Protein AF-A0A6I5RX22-F1 (afdb_monomer_lite)

Sequence (122 aa):
MKVLEGSSGVKSLLNHLATPRKLPPQLAWKYASEPELLGWRIKARNYNTTIANALLV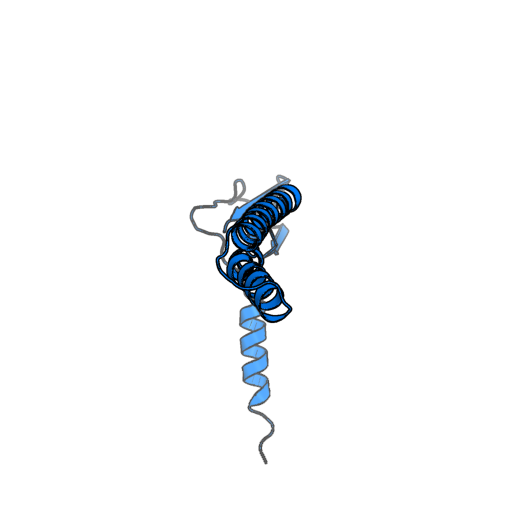LMLAIVLGLALYQYHTSVFEPGFSKVLIYVLFFFFISTPAVCMTHQRMNFAYRFTASGAEFCEWK

Radius of gyrati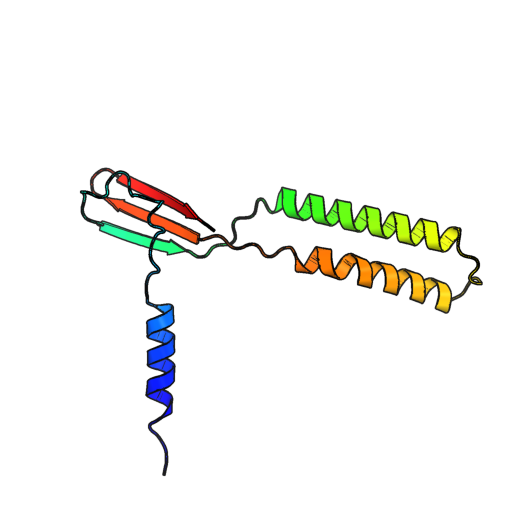on: 25.36 Å; chains: 1; bounding box: 56×21×67 Å

Secondary structure (DSSP, 8-state):
---STHHHHHHHHHHHHHS-----TT---TTTTS--SEEEEE------HHHHHHHHHHHHHHHHHHHHHHHHH--SPSSHHHHHHHHHHHHHHHHHHHHT-----EEEEEEETTEEEEEEE-

pLDDT: mean 80.44, std 14.38, range [36.16, 96.94]

Structure (mmCIF, N/CA/C/O backbone):
data_AF-A0A6I5RX22-F1
#
_entry.id   AF-A0A6I5RX22-F1
#
loop_
_atom_site.group_PDB
_atom_site.id
_atom_site.type_symbol
_atom_site.label_atom_id
_atom_site.label_alt_id
_atom_site.label_comp_id
_atom_site.label_asym_id
_atom_site.label_entity_id
_atom_site.label_seq_id
_atom_site.pdbx_PDB_ins_code
_atom_site.Cartn_x
_atom_site.Cartn_y
_atom_site.Cartn_z
_atom_site.occupancy
_atom_site.B_iso_or_equiv
_atom_site.auth_seq_id
_atom_site.auth_comp_id
_atom_site.auth_asym_id
_atom_site.auth_atom_id
_atom_site.pdbx_PDB_model_num
ATOM 1 N N . MET A 1 1 ? 26.654 -10.179 41.682 1.00 36.16 1 MET A N 1
ATOM 2 C CA . MET A 1 1 ? 26.645 -10.087 40.199 1.00 36.16 1 MET A CA 1
ATOM 3 C C . MET A 1 1 ? 25.211 -9.797 39.743 1.00 36.16 1 MET A C 1
ATOM 5 O O . MET A 1 1 ? 24.300 -10.159 40.478 1.00 36.16 1 MET A O 1
ATOM 9 N N . LYS A 1 2 ? 24.981 -9.079 38.634 1.00 44.91 2 LYS A N 1
ATOM 10 C CA . LYS A 1 2 ? 23.653 -8.511 38.296 1.00 44.91 2 LYS A CA 1
ATOM 11 C C . LYS A 1 2 ? 22.689 -9.535 37.666 1.00 44.91 2 LYS A C 1
ATOM 13 O O . LYS A 1 2 ? 22.929 -9.937 36.535 1.00 44.91 2 LYS A O 1
ATOM 18 N N . VAL A 1 3 ? 21.581 -9.888 38.337 1.00 48.91 3 VAL A N 1
ATOM 19 C CA . VAL A 1 3 ? 20.507 -10.746 37.767 1.00 48.91 3 VAL A CA 1
ATOM 20 C C . VAL A 1 3 ? 19.097 -10.378 38.296 1.00 48.91 3 VAL A C 1
ATOM 22 O O . VAL A 1 3 ? 18.393 -11.227 38.827 1.00 48.91 3 VAL A O 1
ATOM 25 N N . LEU A 1 4 ? 18.655 -9.113 38.186 1.00 48.22 4 LEU A N 1
ATOM 26 C CA . LEU A 1 4 ? 17.257 -8.731 38.520 1.00 48.22 4 LEU A CA 1
ATOM 27 C C . LEU A 1 4 ? 16.604 -7.669 37.609 1.00 48.22 4 LEU A C 1
ATOM 29 O O . LEU A 1 4 ? 15.382 -7.669 37.465 1.00 48.22 4 LEU A O 1
ATOM 33 N N . GLU A 1 5 ? 17.376 -6.794 36.957 1.00 50.56 5 GLU A N 1
ATOM 34 C CA . GLU A 1 5 ? 16.843 -5.618 36.236 1.00 50.56 5 GLU A CA 1
ATOM 35 C C . GLU A 1 5 ? 15.900 -5.987 35.061 1.00 50.56 5 GLU A C 1
ATOM 37 O O . GLU A 1 5 ? 14.918 -5.290 34.801 1.00 50.56 5 GLU A O 1
ATOM 42 N N . GLY A 1 6 ? 16.119 -7.134 34.402 1.00 51.06 6 GLY A N 1
ATOM 43 C CA . GLY A 1 6 ? 15.344 -7.563 33.227 1.00 51.06 6 GLY A CA 1
ATOM 44 C C . GLY A 1 6 ? 13.861 -7.888 33.478 1.00 51.06 6 GLY A C 1
ATOM 45 O O . GLY A 1 6 ? 13.047 -7.752 32.565 1.00 51.06 6 GLY A O 1
ATOM 46 N N . SER A 1 7 ? 13.468 -8.269 34.703 1.00 55.03 7 SER A N 1
ATOM 47 C CA . SER A 1 7 ? 12.068 -8.646 34.990 1.00 55.03 7 SER A CA 1
ATOM 48 C C . SER A 1 7 ? 11.110 -7.448 34.933 1.00 55.03 7 SER A C 1
ATOM 50 O O . SER A 1 7 ? 9.953 -7.595 34.536 1.00 55.03 7 SER A O 1
ATOM 52 N N . SER A 1 8 ? 11.594 -6.253 35.294 1.00 58.97 8 SER A N 1
ATOM 53 C CA . SER A 1 8 ? 10.784 -5.028 35.328 1.00 58.97 8 SER A CA 1
ATOM 54 C C . SER A 1 8 ? 10.370 -4.577 33.922 1.00 58.97 8 SER A C 1
ATOM 56 O O . SER A 1 8 ? 9.188 -4.353 33.659 1.00 58.97 8 SER A O 1
ATOM 58 N N . GLY A 1 9 ? 11.323 -4.544 32.981 1.00 60.19 9 GLY A N 1
ATOM 59 C CA . GLY A 1 9 ? 11.070 -4.140 31.594 1.00 60.19 9 GLY A CA 1
ATOM 60 C C . GLY A 1 9 ? 10.057 -5.040 30.883 1.00 60.19 9 GLY A C 1
ATOM 61 O O . GLY A 1 9 ? 9.114 -4.540 30.271 1.00 60.19 9 GLY A O 1
ATOM 62 N N . VAL A 1 10 ? 10.184 -6.365 31.029 1.00 60.41 10 VAL A N 1
ATOM 63 C CA . VAL A 1 10 ? 9.243 -7.324 30.420 1.00 60.41 10 VAL A CA 1
ATOM 64 C C . VAL A 1 10 ? 7.833 -7.169 31.000 1.00 60.41 10 VAL A C 1
ATOM 66 O O . VAL A 1 10 ? 6.868 -7.138 30.241 1.00 60.41 10 VAL A O 1
ATOM 69 N N . LYS A 1 11 ? 7.693 -6.989 32.322 1.00 58.78 11 LYS A N 1
ATOM 70 C CA . LYS 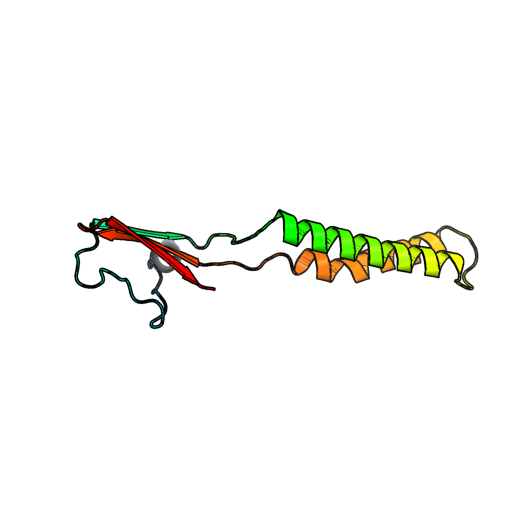A 1 11 ? 6.388 -6.728 32.960 1.00 58.78 11 LYS A CA 1
ATOM 71 C C . LYS A 1 11 ? 5.768 -5.405 32.497 1.00 58.78 11 LYS A C 1
ATOM 73 O O . LYS A 1 11 ? 4.571 -5.363 32.233 1.00 58.78 11 LYS A O 1
ATOM 78 N N . SER A 1 12 ? 6.570 -4.352 32.332 1.00 63.69 12 SER A N 1
ATOM 79 C CA . SER A 1 12 ? 6.109 -3.061 31.800 1.00 63.69 12 SER A CA 1
ATOM 80 C C . SER A 1 12 ? 5.571 -3.185 30.365 1.00 63.69 12 SER A C 1
ATOM 82 O O . SER A 1 12 ? 4.460 -2.738 30.070 1.00 63.69 12 SER A O 1
ATOM 84 N N . LEU A 1 13 ? 6.304 -3.881 29.486 1.00 56.91 13 LEU A N 1
ATOM 85 C CA . LEU A 1 13 ? 5.874 -4.145 28.108 1.00 56.91 13 LEU A CA 1
ATOM 86 C C . LEU A 1 13 ? 4.608 -5.014 28.049 1.00 56.91 13 LEU A C 1
ATOM 88 O O . LEU A 1 13 ? 3.699 -4.711 27.276 1.00 56.91 13 LEU A O 1
ATOM 92 N N . LEU A 1 14 ? 4.508 -6.050 28.890 1.00 59.19 14 LEU A N 1
ATOM 93 C CA . LEU A 1 14 ? 3.307 -6.886 28.996 1.00 59.19 14 LEU A CA 1
ATOM 94 C C . LEU A 1 14 ? 2.091 -6.091 29.489 1.00 59.19 14 LEU A C 1
ATOM 96 O O . LEU A 1 14 ? 1.015 -6.233 28.915 1.00 59.19 14 LEU A O 1
ATOM 100 N N . ASN A 1 15 ? 2.251 -5.197 30.468 1.00 59.56 15 ASN A N 1
ATOM 101 C CA . ASN A 1 15 ? 1.168 -4.320 30.924 1.00 59.56 15 ASN A CA 1
ATOM 102 C C . ASN A 1 15 ? 0.701 -3.363 29.809 1.00 59.56 15 ASN A C 1
ATOM 104 O O . ASN A 1 15 ? -0.503 -3.173 29.614 1.00 59.56 15 ASN A O 1
ATOM 108 N N . HIS A 1 16 ? 1.629 -2.810 29.019 1.00 59.41 16 HIS A N 1
ATOM 109 C CA . HIS A 1 16 ? 1.293 -1.997 27.843 1.00 59.41 16 HIS A CA 1
ATOM 110 C C . HIS A 1 16 ? 0.587 -2.790 26.729 1.00 59.41 16 HIS A C 1
ATOM 112 O O . HIS A 1 16 ? -0.280 -2.235 26.053 1.00 59.41 16 HIS A O 1
ATOM 118 N N . LEU A 1 17 ? 0.919 -4.072 26.549 1.00 55.97 17 LEU A N 1
ATOM 119 C CA . LEU A 1 17 ? 0.247 -4.977 25.607 1.00 55.97 17 LEU A CA 1
ATOM 120 C C . LEU A 1 17 ? -1.146 -5.411 26.096 1.00 55.97 17 LEU A C 1
ATOM 122 O O . LEU A 1 17 ? -2.066 -5.514 25.287 1.00 55.97 17 LEU A O 1
ATOM 126 N N . ALA A 1 18 ? -1.304 -5.643 27.402 1.00 56.22 18 ALA A N 1
ATOM 127 C CA . ALA A 1 18 ? -2.541 -6.121 28.022 1.00 56.22 18 ALA A CA 1
ATOM 128 C C . ALA A 1 18 ? -3.570 -5.011 28.307 1.00 56.22 18 ALA A C 1
ATOM 130 O O . ALA A 1 18 ? -4.746 -5.307 28.513 1.00 56.22 18 ALA A O 1
ATOM 131 N N . THR A 1 19 ? -3.167 -3.735 28.307 1.00 59.62 19 THR A N 1
ATOM 132 C CA . THR A 1 19 ? -4.097 -2.609 28.494 1.00 59.62 19 THR A CA 1
ATOM 133 C C . THR A 1 19 ? -5.113 -2.582 27.335 1.00 59.62 19 THR A C 1
ATOM 135 O O . THR A 1 19 ? -4.714 -2.333 26.194 1.00 59.62 19 THR A O 1
ATOM 138 N N . PRO A 1 20 ? -6.428 -2.790 27.569 1.00 61.91 20 PRO A N 1
ATOM 139 C CA . PRO A 1 20 ? -7.385 -3.244 26.544 1.00 61.91 20 PRO A CA 1
ATOM 140 C C . PRO A 1 20 ? -7.884 -2.149 25.577 1.00 61.91 20 PRO A C 1
ATOM 142 O O . PRO A 1 20 ? -9.014 -2.204 25.087 1.00 61.91 20 PRO A O 1
ATOM 145 N N . ARG A 1 21 ? -7.049 -1.136 25.304 1.00 64.62 21 ARG A N 1
ATOM 146 C CA . ARG A 1 21 ? -7.383 0.141 24.643 1.00 64.62 21 ARG A CA 1
ATOM 147 C C . ARG A 1 21 ? -8.524 0.889 25.356 1.00 64.62 21 ARG A C 1
ATOM 149 O O . ARG A 1 21 ? -9.189 0.381 26.261 1.00 64.62 21 ARG A O 1
ATOM 156 N N . LYS A 1 22 ? -8.756 2.130 24.934 1.00 66.81 22 LYS A N 1
ATOM 157 C CA . LYS A 1 22 ? -9.994 2.861 25.224 1.00 66.81 22 LYS A CA 1
ATOM 158 C C . LYS A 1 22 ? -10.734 3.069 23.908 1.00 66.81 22 LYS A C 1
ATOM 160 O O . LYS A 1 22 ? -10.097 3.302 22.881 1.00 66.81 22 LYS A O 1
ATOM 165 N N . LEU A 1 23 ? -12.053 2.916 23.947 1.00 71.94 23 LEU A N 1
ATOM 166 C CA . LEU A 1 23 ? -12.921 3.257 22.826 1.00 71.94 23 LEU A CA 1
ATOM 167 C C . LEU A 1 23 ? -12.929 4.795 22.691 1.00 71.94 23 LEU A C 1
ATOM 169 O O . LEU A 1 23 ? -12.882 5.471 23.726 1.00 71.94 23 LEU A O 1
ATOM 173 N N . PRO A 1 24 ? -12.922 5.376 21.478 1.00 75.44 24 PRO A N 1
ATOM 174 C CA . PRO A 1 24 ? -13.029 6.825 21.319 1.00 75.44 24 PRO A CA 1
ATOM 175 C C . PRO A 1 24 ? -14.328 7.351 21.949 1.00 75.44 24 PRO A C 1
ATOM 177 O O . PRO A 1 24 ? -15.352 6.688 21.811 1.00 75.44 24 PRO A O 1
ATOM 180 N N . PRO A 1 25 ? -14.349 8.547 22.567 1.00 73.75 25 PRO A N 1
ATOM 181 C CA . PRO A 1 25 ? -15.558 9.081 23.209 1.00 73.75 25 PRO A CA 1
ATOM 182 C C . PRO A 1 25 ? -16.714 9.339 22.224 1.00 73.75 25 PRO A C 1
ATOM 184 O O . PRO A 1 25 ? -17.863 9.428 22.637 1.00 73.75 25 PRO A O 1
ATOM 187 N N . GLN A 1 26 ? -16.414 9.427 20.924 1.00 72.81 26 GLN A N 1
ATOM 188 C CA . GLN A 1 26 ? -17.391 9.538 19.835 1.00 72.81 26 GLN A CA 1
ATOM 189 C C . GLN A 1 26 ? -18.020 8.189 19.413 1.00 72.81 26 GLN A C 1
ATOM 191 O O . GLN A 1 26 ? -18.935 8.182 18.596 1.00 72.81 26 GLN A O 1
ATOM 196 N N . LEU A 1 27 ? -17.536 7.053 19.936 1.00 72.88 27 LEU A N 1
ATOM 197 C CA . LEU A 1 27 ? -18.182 5.745 19.807 1.00 72.88 27 LEU A CA 1
ATOM 198 C C . LEU A 1 27 ? -18.785 5.363 21.163 1.00 72.88 27 LEU A C 1
ATOM 200 O O . LEU A 1 27 ? -18.094 4.857 22.046 1.00 72.88 27 LEU A O 1
ATOM 204 N N . ALA A 1 28 ? -20.086 5.600 21.313 1.00 75.50 28 ALA A N 1
ATOM 205 C CA . ALA A 1 28 ? -20.868 5.093 22.433 1.00 75.50 28 ALA A CA 1
ATOM 206 C C . ALA A 1 28 ? -21.471 3.724 22.079 1.00 75.50 28 ALA A C 1
ATOM 208 O O . ALA A 1 28 ? -21.991 3.537 20.979 1.00 75.50 28 ALA A O 1
ATOM 209 N N . TRP A 1 29 ? -21.436 2.783 23.024 1.00 82.25 29 TRP A N 1
ATOM 210 C CA . TRP A 1 29 ? -22.206 1.543 22.924 1.00 82.25 29 TRP A CA 1
ATOM 211 C C . TRP A 1 29 ? -23.707 1.852 22.966 1.00 82.25 29 TRP A C 1
ATOM 213 O O . TRP A 1 29 ? -24.147 2.695 23.752 1.00 82.25 29 TRP A O 1
ATOM 223 N N . LYS A 1 30 ? -24.503 1.146 22.160 1.00 81.12 30 LYS A N 1
ATOM 224 C CA . LYS A 1 30 ? -25.968 1.265 22.163 1.00 81.12 30 LYS A CA 1
ATOM 225 C C . LYS A 1 30 ? -26.544 0.718 23.471 1.00 81.12 30 LYS A C 1
ATOM 227 O O . LYS A 1 30 ? -27.495 1.282 24.004 1.00 81.12 30 LYS A O 1
ATOM 232 N N . TYR A 1 31 ? -25.924 -0.332 24.006 1.00 82.19 31 TYR A N 1
ATOM 233 C CA . TYR A 1 31 ? -26.271 -0.967 25.278 1.00 82.19 31 TYR A CA 1
ATOM 234 C C . TYR A 1 31 ? -25.238 -0.630 26.368 1.00 82.19 31 TYR A C 1
ATOM 236 O O . TYR A 1 31 ? -24.815 -1.483 27.149 1.00 82.19 31 TYR A O 1
ATOM 244 N N . ALA A 1 32 ? -24.802 0.637 26.430 1.00 81.94 32 ALA A N 1
ATOM 245 C CA . ALA A 1 32 ? -23.846 1.130 27.432 1.00 81.94 32 ALA A CA 1
ATOM 246 C C . ALA A 1 32 ? -24.334 0.988 28.890 1.00 81.94 32 ALA A C 1
ATOM 248 O O . ALA A 1 32 ? -23.515 0.961 29.805 1.00 81.94 32 ALA A O 1
ATOM 249 N N . SER A 1 33 ? -25.650 0.900 29.103 1.00 84.69 33 SER A N 1
ATOM 250 C CA . SER A 1 33 ? -26.289 0.662 30.404 1.00 84.69 33 SER A CA 1
ATOM 251 C C . SER A 1 33 ? -26.288 -0.807 30.845 1.00 84.69 33 SER A C 1
ATOM 253 O O . SER A 1 33 ? -26.550 -1.083 32.013 1.00 84.69 33 SER A O 1
ATOM 255 N N . GLU A 1 34 ? -26.012 -1.750 29.941 1.00 88.25 34 GLU A N 1
ATOM 256 C CA . GLU A 1 34 ? -25.956 -3.179 30.256 1.00 88.25 34 GLU A CA 1
ATOM 257 C C . GLU A 1 34 ? -24.539 -3.622 30.646 1.00 88.25 34 GLU A C 1
ATOM 259 O O . GLU A 1 34 ? -23.557 -3.077 30.124 1.00 88.25 34 GLU A O 1
ATOM 264 N N . PRO A 1 35 ? -24.397 -4.636 31.521 1.00 85.44 35 PRO A N 1
ATOM 265 C CA . PRO A 1 35 ? -23.099 -5.221 31.835 1.00 85.44 35 PRO A CA 1
ATOM 266 C C . PRO A 1 35 ? -22.466 -5.881 30.600 1.00 85.44 35 PRO A C 1
ATOM 268 O O . PRO A 1 35 ? -23.139 -6.487 29.767 1.00 85.44 35 PRO A O 1
ATOM 271 N N . GLU A 1 36 ? -21.140 -5.785 30.503 1.00 86.25 36 GLU A N 1
ATOM 272 C CA . GLU A 1 36 ? -20.352 -6.480 29.483 1.00 86.25 36 GLU A CA 1
ATOM 273 C C . GLU A 1 36 ? -20.141 -7.938 29.908 1.00 86.25 36 GLU A C 1
ATOM 275 O O . GLU A 1 36 ? -19.463 -8.201 30.900 1.00 86.25 36 GLU A O 1
ATOM 280 N N . LEU A 1 37 ? -20.730 -8.879 29.167 1.00 88.00 37 LEU A N 1
ATOM 281 C CA . LEU A 1 37 ? -20.577 -10.320 29.401 1.00 88.00 37 LEU A CA 1
ATOM 282 C C . LEU A 1 37 ? -19.255 -10.842 28.823 1.00 88.00 37 LEU A C 1
ATOM 284 O O . LEU A 1 37 ? -18.600 -11.699 29.410 1.00 88.00 37 LEU A O 1
ATOM 288 N N . LEU A 1 38 ? -18.871 -10.317 27.657 1.00 86.62 38 LEU A N 1
ATOM 289 C CA . LEU A 1 38 ? -17.621 -10.615 26.964 1.00 86.62 38 LEU A CA 1
ATOM 290 C C . LEU A 1 38 ? -17.301 -9.470 25.997 1.00 86.62 38 LEU A C 1
ATOM 292 O O . LEU A 1 38 ? -18.198 -8.962 25.327 1.00 86.62 38 LEU A O 1
ATOM 296 N N . GLY A 1 39 ? -16.032 -9.090 25.868 1.00 84.75 39 GLY A N 1
ATOM 297 C CA . GLY A 1 39 ? -15.616 -8.072 24.905 1.00 84.75 39 GLY A CA 1
ATOM 298 C C . GLY A 1 39 ? -14.137 -8.157 24.548 1.00 84.75 39 GLY A C 1
ATOM 299 O O . GLY A 1 39 ? -13.309 -8.610 25.340 1.00 84.75 39 GLY A O 1
ATOM 300 N N . TRP A 1 40 ? -13.792 -7.748 23.327 1.00 84.94 40 TRP A N 1
ATOM 301 C CA . TRP A 1 40 ? -12.418 -7.778 22.816 1.00 84.94 40 TRP A CA 1
ATOM 302 C C . TRP A 1 40 ? -12.187 -6.702 21.749 1.00 84.94 40 TRP A C 1
ATOM 304 O O . TRP A 1 40 ? -13.118 -6.275 21.064 1.00 84.94 40 TRP A O 1
ATOM 314 N N . ARG A 1 41 ? -10.940 -6.220 21.611 1.00 84.44 41 ARG A N 1
ATOM 315 C CA . ARG A 1 41 ? -10.624 -5.044 20.774 1.00 84.44 41 ARG A CA 1
ATOM 316 C C . ARG A 1 41 ? -9.440 -5.279 19.825 1.00 84.44 41 ARG A C 1
ATOM 318 O O . ARG A 1 41 ? -8.284 -5.039 20.172 1.00 84.44 41 ARG A O 1
ATOM 325 N N . ILE A 1 42 ? -9.733 -5.777 18.622 1.00 82.44 42 ILE A N 1
ATOM 326 C CA . ILE A 1 42 ? -8.747 -6.210 17.618 1.00 82.44 42 ILE A CA 1
ATOM 327 C C . ILE A 1 42 ? -8.196 -5.008 16.839 1.00 82.44 42 ILE A C 1
ATOM 329 O O . ILE A 1 42 ? -8.950 -4.317 16.157 1.00 82.44 42 ILE A O 1
ATOM 333 N N . LYS A 1 43 ? -6.871 -4.796 16.821 1.00 78.69 43 LYS A N 1
ATOM 334 C CA . LYS A 1 43 ? -6.241 -3.895 15.832 1.00 78.69 43 LYS A CA 1
ATOM 335 C C . LYS A 1 43 ? -6.016 -4.624 14.503 1.00 78.69 43 LYS A C 1
ATOM 337 O O . LYS A 1 43 ? -4.880 -4.957 14.160 1.00 78.69 43 LYS A O 1
ATOM 342 N N . ALA A 1 44 ? -7.100 -4.926 13.794 1.00 76.31 44 ALA A N 1
ATOM 343 C CA . ALA A 1 44 ? -7.029 -5.662 12.537 1.00 76.31 44 ALA A CA 1
ATOM 344 C C . ALA A 1 44 ? -6.735 -4.759 11.325 1.00 76.31 44 ALA A C 1
ATOM 346 O O . ALA A 1 44 ? -6.695 -3.525 11.370 1.00 76.31 44 ALA A O 1
ATOM 347 N N . ARG A 1 45 ? -6.481 -5.420 10.202 1.00 68.81 45 ARG A N 1
ATOM 348 C CA . ARG A 1 45 ? -6.260 -4.802 8.902 1.00 68.81 45 ARG A CA 1
ATOM 349 C C . ARG A 1 45 ? -7.626 -4.633 8.211 1.00 68.81 45 ARG A C 1
ATOM 351 O O . ARG A 1 45 ? -8.093 -5.588 7.606 1.00 68.81 45 ARG A O 1
ATOM 358 N N . ASN A 1 46 ? -8.259 -3.453 8.292 1.00 64.38 46 ASN A N 1
ATOM 359 C CA . ASN A 1 46 ? -9.432 -3.148 7.451 1.00 64.38 46 ASN A CA 1
ATOM 360 C C . ASN A 1 46 ? -8.955 -2.869 6.019 1.00 64.38 46 ASN A C 1
ATOM 362 O O . ASN A 1 46 ? -8.390 -1.810 5.746 1.00 64.38 46 ASN A O 1
ATOM 366 N N . TYR A 1 47 ? -9.148 -3.850 5.139 1.00 62.78 47 TYR A N 1
ATOM 367 C CA . TYR A 1 47 ? -8.882 -3.740 3.712 1.00 62.78 47 TYR A CA 1
ATOM 368 C C . TYR A 1 47 ? -10.023 -4.394 2.960 1.00 62.78 47 TYR A C 1
ATOM 370 O O . TYR A 1 47 ? -10.210 -5.608 3.038 1.00 62.78 47 TYR A O 1
ATOM 378 N N . ASN A 1 48 ? -10.653 -3.621 2.084 1.00 73.94 48 ASN A N 1
ATOM 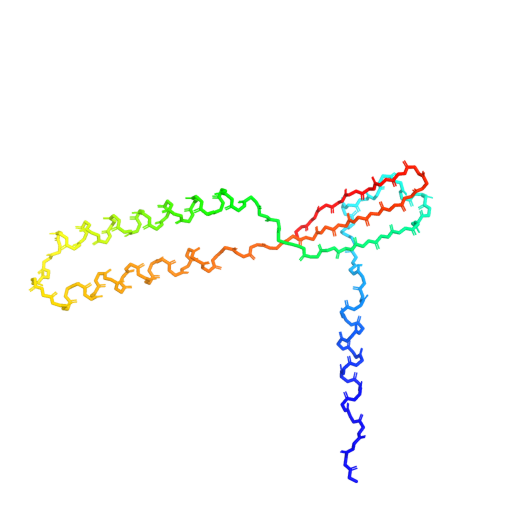379 C CA . ASN A 1 48 ? -11.023 -4.180 0.798 1.00 73.94 48 ASN A CA 1
ATOM 380 C C . ASN A 1 48 ? -9.713 -4.418 0.019 1.00 73.94 48 ASN A C 1
ATOM 382 O O . ASN A 1 48 ? -9.221 -3.534 -0.687 1.00 73.94 48 ASN A O 1
ATOM 386 N N . THR A 1 49 ? -9.094 -5.585 0.234 1.00 76.12 49 THR A N 1
ATOM 387 C CA . THR A 1 49 ? -7.822 -5.967 -0.404 1.00 76.12 49 THR A CA 1
ATOM 388 C C . THR A 1 49 ? -7.947 -5.956 -1.921 1.00 76.12 49 THR A C 1
ATOM 390 O O . THR A 1 49 ? -7.016 -5.537 -2.596 1.00 76.12 49 THR A O 1
ATOM 393 N N . THR A 1 50 ? -9.111 -6.332 -2.452 1.00 81.75 50 THR A N 1
ATOM 394 C CA . THR A 1 50 ? -9.427 -6.309 -3.883 1.00 81.75 50 THR A CA 1
ATOM 395 C C . THR A 1 50 ? -9.261 -4.911 -4.480 1.00 81.75 50 THR A C 1
ATOM 397 O O . THR A 1 50 ? -8.507 -4.753 -5.437 1.00 81.75 50 THR A O 1
ATOM 400 N N . ILE A 1 51 ? -9.886 -3.879 -3.895 1.00 85.00 51 ILE A N 1
ATOM 401 C CA . ILE A 1 51 ? -9.764 -2.493 -4.383 1.00 85.00 51 ILE A CA 1
ATOM 402 C C . ILE A 1 51 ? -8.340 -1.959 -4.180 1.00 85.00 51 ILE A C 1
ATOM 404 O O . ILE A 1 51 ? -7.781 -1.357 -5.096 1.00 85.00 51 ILE A O 1
ATOM 408 N N . ALA A 1 52 ? -7.723 -2.203 -3.019 1.00 83.00 52 ALA A N 1
ATOM 409 C CA . ALA A 1 52 ? -6.360 -1.740 -2.746 1.00 83.00 52 ALA A CA 1
ATOM 410 C C . ALA A 1 52 ? -5.333 -2.340 -3.728 1.00 83.00 52 ALA A C 1
ATOM 412 O O . ALA A 1 52 ? -4.485 -1.620 -4.256 1.00 83.00 52 ALA A O 1
ATOM 413 N N . ASN A 1 53 ? -5.451 -3.637 -4.027 1.00 86.62 53 ASN A N 1
ATOM 414 C CA . ASN A 1 53 ? -4.594 -4.328 -4.986 1.00 86.62 53 ASN A CA 1
ATOM 415 C C . ASN A 1 53 ? -4.888 -3.891 -6.428 1.00 86.62 53 ASN A C 1
ATOM 417 O O . ASN A 1 53 ? -3.949 -3.713 -7.198 1.00 86.62 53 ASN A O 1
ATOM 421 N N . ALA A 1 54 ? -6.154 -3.662 -6.796 1.00 90.69 54 ALA A N 1
ATOM 422 C CA . ALA A 1 54 ? -6.516 -3.155 -8.121 1.00 90.69 54 ALA A CA 1
ATOM 423 C C . ALA A 1 54 ? -5.931 -1.754 -8.381 1.00 90.69 54 ALA A C 1
ATOM 425 O O . ALA A 1 54 ? -5.362 -1.515 -9.445 1.00 90.69 54 ALA A O 1
ATOM 426 N N . LEU A 1 55 ? -5.993 -0.854 -7.392 1.00 90.31 55 LEU A N 1
ATOM 427 C CA . LEU A 1 55 ? -5.366 0.470 -7.471 1.00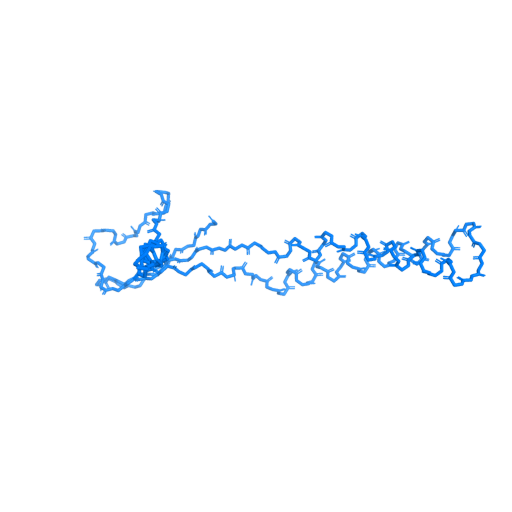 90.31 55 LEU A CA 1
ATOM 428 C C . LEU A 1 55 ? -3.833 0.382 -7.534 1.00 90.31 55 LEU A C 1
ATOM 430 O O . LEU A 1 55 ? -3.218 1.124 -8.296 1.00 90.31 55 LEU A O 1
ATOM 434 N N . LEU A 1 56 ? -3.213 -0.544 -6.792 1.00 90.81 56 LEU A N 1
ATOM 435 C CA . LEU A 1 56 ? -1.770 -0.790 -6.879 1.00 90.81 56 LEU A CA 1
ATOM 436 C C . LEU A 1 56 ? -1.364 -1.296 -8.273 1.00 90.81 56 LEU A C 1
ATOM 438 O O . LEU A 1 56 ? -0.421 -0.768 -8.854 1.00 90.81 56 LEU A O 1
ATOM 442 N N . VAL A 1 57 ? -2.088 -2.268 -8.835 1.00 93.81 57 VAL A N 1
ATOM 443 C CA . VAL A 1 57 ? -1.839 -2.791 -10.191 1.00 93.81 57 VAL A CA 1
ATOM 444 C C . VAL A 1 57 ? -2.023 -1.698 -11.246 1.00 93.81 57 VAL A C 1
ATOM 446 O O . VAL A 1 57 ? -1.176 -1.571 -12.127 1.00 93.81 57 VAL A O 1
ATOM 449 N N . LEU A 1 58 ? -3.062 -0.863 -11.130 1.00 95.06 58 LEU A N 1
ATOM 450 C CA . LEU A 1 58 ? -3.281 0.275 -12.027 1.00 95.06 58 LEU A CA 1
ATOM 451 C C . LEU A 1 58 ? -2.127 1.290 -11.957 1.00 95.06 58 LEU A C 1
ATOM 453 O O . LEU A 1 58 ? -1.610 1.700 -12.994 1.00 95.06 58 LEU A O 1
ATOM 457 N N . MET A 1 59 ? -1.677 1.650 -10.751 1.00 94.38 59 MET A N 1
ATOM 458 C CA . MET A 1 59 ? -0.526 2.541 -10.556 1.00 94.38 59 MET A CA 1
ATOM 459 C C . MET A 1 59 ? 0.760 1.958 -11.155 1.00 94.38 59 MET A C 1
ATOM 461 O O . MET A 1 59 ? 1.465 2.657 -11.880 1.00 94.38 59 MET A O 1
ATOM 465 N N . LEU A 1 60 ? 1.050 0.676 -10.910 1.00 95.69 60 LEU A N 1
ATOM 466 C CA . LEU A 1 60 ? 2.217 -0.002 -11.483 1.00 95.69 60 LEU A CA 1
ATOM 467 C C . LEU A 1 60 ? 2.143 -0.063 -13.017 1.00 95.69 60 LEU A C 1
ATOM 469 O O . LEU A 1 60 ? 3.153 0.170 -13.677 1.00 95.69 60 LEU A O 1
ATOM 473 N N . ALA A 1 61 ? 0.963 -0.304 -13.596 1.00 96.94 61 ALA A N 1
ATOM 474 C CA . ALA A 1 61 ? 0.765 -0.297 -15.046 1.00 96.94 61 ALA A CA 1
ATOM 475 C C . ALA A 1 61 ? 0.990 1.097 -15.664 1.00 96.94 61 ALA A C 1
ATOM 477 O O . ALA A 1 61 ? 1.622 1.201 -16.715 1.00 96.94 61 ALA A O 1
ATOM 478 N N . ILE A 1 62 ? 0.544 2.170 -14.999 1.00 96.56 62 ILE A N 1
ATOM 479 C CA . ILE A 1 62 ? 0.783 3.557 -15.433 1.00 96.56 62 ILE A CA 1
ATOM 480 C C . ILE A 1 62 ? 2.281 3.899 -15.379 1.00 96.56 62 ILE A C 1
ATOM 482 O O . ILE A 1 62 ? 2.823 4.432 -16.349 1.00 96.56 62 ILE A O 1
ATOM 486 N N . VAL A 1 63 ? 2.973 3.559 -14.285 1.00 96.31 63 VAL A N 1
ATOM 487 C CA . VAL A 1 63 ? 4.419 3.818 -14.136 1.00 96.31 63 VAL A CA 1
ATOM 488 C C . VAL A 1 63 ? 5.240 2.981 -15.126 1.00 96.31 63 VAL A C 1
ATOM 490 O O . VAL A 1 63 ? 6.204 3.491 -15.698 1.00 96.31 63 VAL A O 1
ATOM 493 N N . LEU A 1 64 ? 4.836 1.735 -15.402 1.00 96.75 64 LEU A N 1
ATOM 494 C CA . LEU A 1 64 ? 5.447 0.893 -16.436 1.00 96.75 64 LEU A CA 1
ATOM 495 C C . LEU A 1 64 ? 5.238 1.479 -17.839 1.00 96.75 64 LEU A C 1
ATOM 497 O O . LEU A 1 64 ? 6.196 1.585 -18.601 1.00 96.75 64 LEU A O 1
ATOM 501 N N . GLY A 1 65 ? 4.017 1.908 -18.171 1.00 96.69 65 GLY A N 1
ATOM 502 C CA . GLY A 1 65 ? 3.711 2.559 -19.447 1.00 96.69 65 GLY A CA 1
ATOM 503 C C . GLY A 1 65 ? 4.527 3.837 -19.662 1.00 96.69 65 GLY A C 1
ATOM 504 O O . GLY A 1 65 ? 5.083 4.037 -20.742 1.00 96.69 65 GLY A O 1
ATOM 505 N N . LEU A 1 66 ? 4.685 4.657 -18.617 1.00 95.88 66 LEU A N 1
ATOM 506 C CA . LEU A 1 66 ? 5.539 5.845 -18.648 1.00 95.88 66 LEU A CA 1
ATOM 507 C C . LEU A 1 66 ? 7.021 5.488 -18.849 1.00 95.88 66 LEU A C 1
ATOM 509 O O . LEU A 1 66 ? 7.686 6.114 -19.673 1.00 95.88 66 LEU A O 1
ATOM 513 N N . ALA A 1 67 ? 7.535 4.474 -18.146 1.00 95.69 67 ALA A N 1
ATOM 514 C CA . ALA A 1 67 ? 8.918 4.021 -18.296 1.00 95.69 67 ALA A CA 1
ATOM 515 C C . ALA A 1 67 ? 9.200 3.463 -19.706 1.00 95.69 67 ALA A C 1
ATOM 517 O O . ALA A 1 67 ? 10.237 3.774 -20.289 1.00 95.69 67 ALA A O 1
ATOM 518 N N . LEU A 1 68 ? 8.263 2.705 -20.290 1.00 95.50 68 LEU A N 1
ATOM 519 C CA . LEU A 1 68 ? 8.357 2.194 -21.665 1.00 95.50 68 LEU A CA 1
ATOM 520 C C . LEU A 1 68 ? 8.287 3.322 -22.709 1.00 95.50 68 LEU A C 1
ATOM 522 O O . LEU A 1 68 ? 9.081 3.336 -23.653 1.00 95.50 68 LEU A O 1
ATOM 526 N N . TYR A 1 69 ? 7.391 4.297 -22.524 1.00 95.50 69 TYR A N 1
ATOM 527 C CA . TYR A 1 69 ? 7.302 5.481 -23.383 1.00 95.50 69 TYR A CA 1
ATOM 528 C C . TYR A 1 69 ? 8.594 6.311 -23.348 1.00 95.50 69 TYR A C 1
ATOM 530 O O . TYR A 1 69 ? 9.119 6.695 -24.397 1.00 95.50 69 TYR A O 1
ATOM 538 N N . GLN A 1 70 ? 9.150 6.546 -22.156 1.00 93.56 70 GLN A N 1
ATOM 539 C CA . GLN A 1 70 ? 10.421 7.255 -22.008 1.00 93.56 70 GLN A CA 1
ATOM 540 C C . GLN A 1 70 ? 11.591 6.456 -22.596 1.00 93.56 70 GLN A C 1
ATOM 542 O O . GLN A 1 70 ? 12.407 7.037 -23.300 1.00 93.56 70 GLN A O 1
ATOM 547 N N . TYR A 1 71 ? 11.648 5.134 -22.402 1.00 94.00 71 TYR A N 1
ATOM 548 C CA . TYR A 1 71 ? 12.668 4.274 -23.017 1.00 94.00 71 TYR A CA 1
ATOM 549 C C . TYR A 1 71 ? 12.673 4.377 -24.555 1.00 94.00 71 TYR A C 1
ATOM 551 O O . TYR A 1 71 ? 13.743 4.441 -25.170 1.00 94.00 71 TYR A O 1
ATOM 559 N N . HIS A 1 72 ? 11.491 4.436 -25.178 1.00 91.81 72 HIS A N 1
ATOM 560 C CA . HIS A 1 72 ? 11.357 4.613 -26.627 1.00 91.81 72 HIS A CA 1
ATOM 561 C C . HIS A 1 72 ? 11.696 6.029 -27.112 1.00 91.81 72 HIS A C 1
ATOM 563 O O . HIS A 1 72 ? 12.287 6.167 -28.179 1.00 91.81 72 HIS A O 1
ATOM 569 N N . THR A 1 73 ? 11.341 7.069 -26.353 1.00 93.31 73 THR A N 1
ATOM 570 C CA . THR A 1 73 ? 11.536 8.478 -26.754 1.00 93.31 73 THR A CA 1
ATOM 571 C C . THR A 1 73 ? 12.855 9.099 -26.274 1.00 93.31 73 THR A C 1
ATOM 573 O O . THR A 1 73 ? 13.175 10.224 -26.653 1.00 93.31 73 THR A O 1
ATOM 576 N N . SER A 1 74 ? 13.649 8.396 -25.460 1.00 89.81 74 SER A N 1
ATOM 577 C CA . SER A 1 74 ? 14.906 8.925 -24.920 1.00 89.81 74 SER A CA 1
ATOM 578 C C . SER A 1 74 ? 15.993 9.093 -25.983 1.00 89.81 74 SER A C 1
ATOM 580 O O . SER A 1 74 ? 16.263 8.157 -26.738 1.00 89.81 74 SER A O 1
ATOM 582 N N . VAL A 1 75 ? 16.762 10.175 -25.871 1.00 89.12 75 VAL A N 1
ATOM 583 C CA . VAL A 1 75 ? 18.031 10.387 -26.593 1.00 89.12 75 VAL A CA 1
ATOM 584 C C . VAL A 1 75 ? 19.195 9.501 -26.110 1.00 89.12 75 VAL A C 1
ATOM 586 O O . VAL A 1 75 ? 20.306 9.635 -26.604 1.00 89.12 75 VAL A O 1
ATOM 589 N N . PHE A 1 76 ? 18.981 8.608 -25.134 1.00 87.12 76 PHE A N 1
ATOM 590 C CA . PHE A 1 76 ? 20.012 7.661 -24.703 1.00 87.12 76 PHE A CA 1
ATOM 591 C C . PHE A 1 76 ? 20.230 6.553 -25.741 1.00 87.12 76 PHE A C 1
ATOM 593 O O . PHE A 1 76 ? 19.267 5.919 -26.195 1.00 87.12 76 PHE A O 1
ATOM 600 N N . GLU A 1 77 ? 21.506 6.282 -26.021 1.00 88.94 77 GLU A N 1
ATOM 601 C CA . GLU A 1 77 ? 21.982 5.192 -26.877 1.00 88.94 77 GLU A CA 1
ATOM 602 C C . GLU A 1 77 ? 21.436 3.815 -26.446 1.00 88.94 77 GLU A C 1
ATOM 604 O O . GLU A 1 77 ? 21.289 3.547 -25.245 1.00 88.94 77 GLU A O 1
ATOM 609 N N . PRO A 1 78 ? 21.129 2.911 -27.395 1.00 87.94 78 PRO A N 1
ATOM 610 C CA . PRO A 1 78 ? 20.634 1.577 -27.083 1.00 87.94 78 PRO A CA 1
ATOM 611 C C . PRO A 1 78 ? 21.727 0.723 -26.425 1.00 87.94 78 PRO A C 1
ATOM 613 O O . PRO A 1 78 ? 22.801 0.511 -26.981 1.00 87.94 78 PRO A O 1
ATOM 616 N N . GLY A 1 79 ? 21.442 0.183 -25.240 1.00 92.44 79 GLY A N 1
ATOM 617 C CA . GLY A 1 79 ? 22.375 -0.685 -24.525 1.00 92.44 79 GLY A CA 1
ATOM 618 C C . GLY A 1 79 ? 21.947 -0.987 -23.092 1.00 92.44 79 GLY A C 1
ATOM 619 O O . GLY A 1 79 ? 20.932 -0.483 -22.605 1.00 92.44 79 GLY A O 1
ATOM 620 N N . PHE A 1 80 ? 22.749 -1.799 -22.398 1.00 92.56 80 PHE A N 1
ATOM 621 C CA . PHE A 1 80 ? 22.475 -2.238 -21.025 1.00 92.56 80 PHE A CA 1
ATOM 622 C C . PHE A 1 80 ? 22.236 -1.066 -20.060 1.00 92.56 80 PHE A C 1
ATOM 624 O O . PHE A 1 80 ? 21.266 -1.085 -19.307 1.00 92.56 80 PHE A O 1
ATOM 631 N N . SER A 1 81 ? 23.054 -0.010 -20.131 1.00 92.06 81 SER A N 1
ATOM 632 C CA . SER A 1 81 ? 22.932 1.173 -19.269 1.00 92.06 81 SER A CA 1
ATOM 633 C C . SER A 1 81 ? 21.577 1.874 -19.411 1.00 92.06 81 SER A C 1
ATOM 635 O O . SER A 1 81 ? 20.983 2.260 -18.408 1.00 92.06 81 SER A O 1
ATOM 637 N N . LYS A 1 82 ? 21.047 1.983 -20.638 1.00 92.81 82 LYS A N 1
ATOM 638 C CA . LYS A 1 82 ? 19.718 2.554 -20.905 1.00 92.81 82 LYS A CA 1
ATOM 639 C C . LYS A 1 82 ? 18.617 1.706 -20.271 1.00 92.81 82 LYS A C 1
ATOM 641 O O . LYS A 1 82 ? 17.770 2.240 -19.560 1.00 92.81 82 LYS A O 1
ATOM 646 N N . VAL A 1 83 ? 18.650 0.387 -20.485 1.00 93.94 83 VAL A N 1
ATOM 647 C CA . VAL A 1 83 ? 17.691 -0.549 -19.870 1.00 93.94 83 VAL A CA 1
ATOM 648 C C . VAL A 1 83 ? 17.745 -0.441 -18.343 1.00 93.94 83 VAL A C 1
ATOM 650 O O . VAL A 1 83 ? 16.708 -0.277 -17.704 1.00 93.94 83 VAL A O 1
ATOM 653 N N . LEU A 1 84 ? 18.947 -0.453 -17.760 1.00 95.00 84 LEU A N 1
ATOM 654 C CA . LEU A 1 84 ? 19.154 -0.364 -16.315 1.00 95.00 84 LEU A CA 1
ATOM 655 C C . LEU A 1 84 ? 18.600 0.943 -15.724 1.00 95.00 84 LEU A C 1
ATOM 657 O O . LEU A 1 84 ? 17.918 0.893 -14.703 1.00 95.00 84 LEU A O 1
ATOM 661 N N . ILE A 1 85 ? 18.827 2.092 -16.372 1.00 94.38 85 ILE A N 1
ATOM 662 C CA . ILE A 1 85 ? 18.292 3.393 -15.931 1.00 94.38 85 ILE A CA 1
ATOM 663 C C . ILE A 1 85 ? 16.758 3.368 -15.871 1.00 94.38 85 ILE A C 1
ATOM 665 O O . ILE A 1 85 ? 16.187 3.748 -14.848 1.00 94.38 85 ILE A O 1
ATOM 669 N N . TYR A 1 86 ? 16.081 2.882 -16.916 1.00 94.88 86 TYR A N 1
ATOM 670 C CA . TYR A 1 86 ? 14.613 2.865 -16.947 1.00 94.88 86 TYR A CA 1
ATOM 671 C C . TYR A 1 86 ? 13.992 1.801 -16.026 1.00 94.88 86 TYR A C 1
ATOM 673 O O . TYR A 1 86 ? 12.926 2.038 -15.454 1.00 94.88 86 TYR A O 1
ATOM 681 N N . VAL A 1 87 ? 14.682 0.681 -15.787 1.00 95.56 87 VAL A N 1
ATOM 682 C CA . VAL A 1 87 ? 14.300 -0.306 -14.762 1.00 95.56 87 VAL A CA 1
ATOM 683 C C . VAL A 1 87 ? 14.437 0.278 -13.348 1.00 95.56 87 VAL A C 1
ATOM 685 O O . VAL A 1 87 ? 13.514 0.156 -12.541 1.00 95.56 87 VAL A O 1
ATOM 688 N N . LEU A 1 88 ? 15.544 0.964 -13.044 1.00 96.06 88 LEU A N 1
ATOM 689 C CA . LEU A 1 88 ? 15.742 1.630 -11.750 1.00 96.06 88 LEU A CA 1
ATOM 690 C C . LEU A 1 88 ? 14.729 2.763 -11.529 1.00 96.06 88 LEU A C 1
ATOM 692 O O . LEU A 1 88 ? 14.178 2.875 -10.434 1.00 96.06 88 LEU A O 1
ATOM 696 N N . PHE A 1 89 ? 14.424 3.549 -12.566 1.00 94.12 89 PHE A N 1
ATOM 697 C CA . PHE A 1 89 ? 13.365 4.563 -12.539 1.00 94.12 89 PHE A CA 1
ATOM 698 C C . PHE A 1 89 ? 12.000 3.950 -12.194 1.00 94.12 89 PHE A C 1
ATOM 700 O O . PHE A 1 89 ? 11.334 4.428 -11.273 1.00 94.12 89 PHE A O 1
ATOM 707 N N . PHE A 1 90 ? 11.611 2.856 -12.863 1.00 96.12 90 PHE A N 1
ATOM 708 C CA . PHE A 1 90 ? 10.362 2.149 -12.569 1.00 96.12 90 PHE A CA 1
ATOM 709 C C . PHE A 1 90 ? 10.278 1.721 -11.094 1.00 96.12 90 PHE A C 1
ATOM 711 O O . PHE A 1 90 ? 9.278 2.008 -10.429 1.00 96.12 90 PHE A O 1
ATOM 718 N N . PHE A 1 91 ? 11.324 1.085 -10.551 1.00 95.44 91 PHE A N 1
ATOM 719 C CA . PHE A 1 91 ? 11.334 0.653 -9.148 1.00 95.44 91 PHE A CA 1
ATOM 720 C C . PHE A 1 91 ? 11.328 1.828 -8.163 1.00 95.44 91 PHE A C 1
ATOM 722 O O . PHE A 1 91 ? 10.592 1.787 -7.173 1.00 95.44 91 PHE A O 1
ATOM 729 N N . PHE A 1 92 ? 12.088 2.891 -8.435 1.00 95.25 92 PHE A N 1
ATOM 730 C CA . PHE A 1 92 ? 12.141 4.079 -7.583 1.00 95.25 92 PHE A CA 1
ATOM 731 C C . PHE A 1 92 ? 10.770 4.766 -7.485 1.00 95.25 92 PHE A C 1
ATOM 733 O O . PHE A 1 92 ? 10.262 4.971 -6.382 1.00 95.25 92 PHE A O 1
ATOM 740 N N . ILE A 1 93 ? 10.118 5.026 -8.624 1.00 94.00 93 ILE A N 1
ATOM 741 C CA . ILE A 1 93 ? 8.783 5.646 -8.673 1.00 94.00 93 ILE A CA 1
ATOM 742 C C . ILE A 1 93 ? 7.693 4.715 -8.106 1.00 94.00 93 ILE A C 1
ATOM 744 O O . ILE A 1 93 ? 6.737 5.190 -7.492 1.00 94.00 93 ILE A O 1
ATOM 748 N N . SER A 1 94 ? 7.844 3.392 -8.230 1.00 94.19 94 SER A N 1
ATOM 749 C CA . SER A 1 94 ? 6.901 2.415 -7.656 1.00 94.19 94 SER A CA 1
ATOM 750 C C . SER A 1 94 ? 7.043 2.219 -6.140 1.00 94.19 94 SER A C 1
ATOM 752 O O . SER A 1 94 ? 6.107 1.744 -5.491 1.00 94.19 94 SER A O 1
ATOM 754 N N . THR A 1 95 ? 8.186 2.582 -5.547 1.00 91.06 95 THR A N 1
ATOM 755 C CA . THR A 1 95 ? 8.490 2.309 -4.129 1.00 91.06 95 THR A CA 1
ATOM 756 C C . THR A 1 95 ? 7.481 2.949 -3.154 1.00 91.06 95 THR A C 1
ATOM 758 O O . THR A 1 95 ? 6.978 2.240 -2.279 1.00 91.06 95 THR A O 1
ATOM 761 N N . PRO A 1 96 ? 7.080 4.231 -3.292 1.00 88.50 96 PRO A N 1
ATOM 762 C CA . PRO A 1 96 ? 6.032 4.809 -2.448 1.00 88.50 96 PRO A CA 1
ATOM 763 C C . PRO A 1 96 ? 4.687 4.076 -2.559 1.00 88.50 96 PRO A C 1
ATOM 765 O O . PRO A 1 96 ? 4.009 3.892 -1.548 1.00 88.50 96 PRO A O 1
ATOM 768 N N . ALA A 1 97 ? 4.310 3.615 -3.758 1.00 85.81 97 ALA A N 1
ATOM 769 C CA . ALA A 1 97 ? 3.027 2.950 -3.989 1.00 85.81 97 ALA A CA 1
ATOM 770 C C . ALA A 1 97 ? 2.916 1.623 -3.221 1.00 85.81 97 ALA A C 1
ATOM 772 O O . ALA A 1 97 ? 1.883 1.369 -2.601 1.00 85.81 97 ALA A O 1
ATOM 773 N N . VAL A 1 98 ? 3.983 0.813 -3.181 1.00 84.75 98 VAL A N 1
ATOM 774 C CA . VAL A 1 98 ? 3.996 -0.429 -2.382 1.00 84.75 98 VAL A CA 1
ATOM 775 C C . VAL A 1 98 ? 4.062 -0.151 -0.873 1.00 84.75 98 VAL A C 1
ATOM 777 O O . VAL A 1 98 ? 3.367 -0.814 -0.098 1.00 84.75 98 VAL A O 1
ATOM 780 N N . CYS A 1 99 ? 4.812 0.870 -0.441 1.00 81.25 99 CYS A N 1
ATOM 781 C CA . CYS A 1 99 ? 4.952 1.233 0.976 1.00 81.25 99 CYS A CA 1
ATOM 782 C C . CYS A 1 99 ? 3.669 1.815 1.604 1.00 81.25 99 CYS A C 1
ATOM 784 O O . CYS A 1 99 ? 3.414 1.604 2.790 1.00 81.25 99 CYS A O 1
ATOM 786 N N . MET A 1 100 ? 2.836 2.519 0.831 1.00 71.50 100 MET A N 1
ATOM 787 C CA . MET A 1 100 ? 1.617 3.180 1.333 1.00 71.50 100 MET A CA 1
ATOM 788 C C . MET A 1 100 ? 0.449 2.220 1.632 1.00 71.50 100 MET A C 1
ATOM 790 O O . MET A 1 100 ? -0.572 2.630 2.188 1.00 71.50 100 MET A O 1
ATOM 794 N N . THR A 1 101 ? 0.592 0.928 1.332 1.00 61.69 101 THR A N 1
ATOM 795 C CA . THR A 1 101 ? -0.457 -0.104 1.445 1.00 61.69 101 THR A CA 1
ATOM 796 C C . THR A 1 101 ? -0.824 -0.513 2.885 1.00 61.69 101 THR A C 1
ATOM 798 O O . THR A 1 101 ? -1.317 -1.620 3.085 1.00 61.69 101 THR A O 1
ATOM 801 N N . HIS A 1 102 ? -0.539 0.292 3.920 1.00 59.41 102 HIS A N 1
ATOM 802 C CA . HIS A 1 102 ? -0.518 -0.156 5.329 1.00 59.41 102 HIS A CA 1
ATOM 803 C C . HIS A 1 102 ? -1.401 0.639 6.327 1.00 59.41 102 HIS A C 1
ATOM 805 O O . HIS A 1 102 ? -1.033 0.833 7.489 1.00 59.41 102 HIS A O 1
ATOM 811 N N . GLN A 1 103 ? -2.621 1.034 5.935 1.00 62.19 103 GLN A N 1
ATOM 812 C CA . GLN A 1 103 ? -3.616 1.557 6.891 1.00 62.19 103 GLN A CA 1
ATOM 813 C C . GLN A 1 103 ? -4.089 0.463 7.875 1.00 62.19 103 GLN A C 1
ATOM 815 O O . GLN A 1 103 ? -4.374 -0.670 7.494 1.00 62.19 103 GLN A O 1
ATOM 820 N N . ARG A 1 104 ? -4.159 0.765 9.174 1.00 70.19 104 ARG A N 1
ATOM 821 C CA . ARG A 1 104 ? -4.716 -0.156 10.184 1.00 70.19 104 ARG A CA 1
ATOM 822 C C . ARG A 1 104 ? -6.019 0.415 10.726 1.00 70.19 104 ARG A C 1
ATOM 824 O O . ARG A 1 104 ? -6.180 1.630 10.746 1.00 70.19 104 ARG A O 1
ATOM 831 N N . MET A 1 105 ? -6.895 -0.467 11.188 1.00 77.12 105 MET A N 1
ATOM 832 C CA . MET A 1 105 ? -8.142 -0.121 11.864 1.00 77.12 105 MET A CA 1
ATOM 833 C C . MET A 1 105 ? -8.133 -0.755 13.254 1.00 77.12 105 MET A C 1
ATOM 835 O O . MET A 1 105 ? -7.329 -1.647 13.549 1.00 77.12 105 MET A O 1
ATOM 839 N N . ASN A 1 106 ? -9.021 -0.301 14.118 1.00 81.88 106 ASN A N 1
ATOM 840 C CA . ASN A 1 106 ? -9.315 -0.920 15.394 1.00 81.88 106 ASN A CA 1
ATOM 841 C C . ASN A 1 106 ? -10.796 -1.295 15.377 1.00 81.88 106 ASN A C 1
ATOM 843 O O . ASN A 1 106 ? -11.641 -0.515 14.945 1.00 81.88 106 ASN A O 1
ATOM 847 N N . PHE A 1 107 ? -11.090 -2.492 15.853 1.00 83.62 107 PHE A N 1
ATOM 848 C CA . PHE A 1 107 ? -12.432 -3.025 15.981 1.00 83.62 107 PHE A CA 1
ATOM 849 C C . PHE A 1 107 ? -12.672 -3.354 17.445 1.00 83.62 107 PHE A C 1
ATOM 851 O O . PHE A 1 107 ? -11.770 -3.872 18.105 1.00 83.62 107 PHE A O 1
ATOM 858 N N . ALA A 1 108 ? -13.865 -3.084 17.953 1.00 86.62 108 ALA A N 1
ATOM 859 C CA . ALA A 1 108 ? -14.324 -3.548 19.251 1.00 86.62 108 ALA A CA 1
ATOM 860 C C . ALA A 1 108 ? -15.588 -4.381 19.059 1.00 86.62 108 ALA A C 1
ATOM 862 O O . ALA A 1 108 ? -16.497 -3.992 18.326 1.00 86.62 108 ALA A O 1
ATOM 863 N N . TYR A 1 109 ? -15.615 -5.514 19.744 1.00 87.62 109 TYR A N 1
ATOM 864 C CA . TYR A 1 109 ? -16.750 -6.416 19.839 1.00 87.62 109 TYR A CA 1
ATOM 865 C C . TYR A 1 109 ? -17.135 -6.516 21.309 1.00 87.62 109 TYR A C 1
ATOM 867 O O . TYR A 1 109 ? -16.251 -6.548 22.174 1.00 87.62 109 TYR A O 1
ATOM 875 N N . ARG A 1 110 ? -18.436 -6.553 21.584 1.00 88.44 110 ARG A N 1
ATOM 876 C CA . ARG A 1 110 ? -18.991 -6.582 22.937 1.00 88.44 110 ARG A CA 1
ATOM 877 C C . ARG A 1 110 ? -20.275 -7.400 22.950 1.00 88.44 110 ARG A C 1
ATOM 879 O O . ARG A 1 110 ? -21.049 -7.339 22.003 1.00 88.44 110 ARG A O 1
ATOM 886 N N . PHE A 1 111 ? -20.501 -8.158 24.012 1.00 89.75 111 PHE A N 1
ATOM 887 C CA . PHE A 1 111 ? -21.724 -8.915 24.251 1.00 89.75 111 PHE A CA 1
ATOM 888 C C . PHE A 1 111 ? -22.376 -8.421 25.539 1.00 89.75 111 PHE A C 1
ATOM 890 O O . PHE A 1 111 ? -21.710 -8.251 26.563 1.00 89.75 111 PHE A O 1
ATOM 897 N N . THR A 1 112 ? -23.683 -8.207 25.466 1.00 91.06 112 THR A N 1
ATOM 898 C CA . THR A 1 112 ? -24.571 -7.798 26.562 1.00 91.06 112 THR A CA 1
ATOM 899 C C . THR A 1 112 ? -25.758 -8.766 26.632 1.00 91.06 112 THR A C 1
ATOM 901 O O . THR A 1 112 ? -25.805 -9.729 25.861 1.00 91.06 112 THR A O 1
ATOM 904 N N . ALA A 1 113 ? -26.722 -8.543 27.528 1.00 89.06 113 ALA A N 1
ATOM 905 C CA . ALA A 1 113 ? -27.917 -9.386 27.594 1.00 89.06 113 ALA A CA 1
ATOM 906 C C . ALA A 1 113 ? -28.818 -9.192 26.357 1.00 89.06 113 ALA A C 1
ATOM 908 O O . ALA A 1 113 ? -29.403 -10.159 25.869 1.00 89.06 113 ALA A O 1
ATOM 909 N N . SER A 1 114 ? -28.871 -7.974 25.806 1.00 87.19 114 SER A N 1
ATOM 910 C CA . SER A 1 114 ? -29.624 -7.646 24.585 1.00 87.19 114 SER A CA 1
ATOM 911 C C . SER A 1 114 ? -28.950 -8.072 23.272 1.00 87.19 114 SER A C 1
ATOM 913 O O . SER A 1 114 ? -29.586 -8.002 22.219 1.00 87.19 114 SER A O 1
ATOM 915 N N . GLY A 1 115 ? -27.685 -8.513 23.292 1.00 86.62 115 GLY A N 1
ATOM 916 C CA . GLY A 1 115 ? -27.012 -9.094 22.123 1.00 86.62 115 GLY A CA 1
ATOM 917 C C . GLY A 1 115 ? -25.566 -8.640 21.903 1.00 86.62 115 GLY A C 1
ATOM 918 O O . GLY A 1 115 ? -24.869 -8.221 22.829 1.00 86.62 115 GLY A O 1
ATOM 919 N N . ALA A 1 116 ? -25.113 -8.759 20.651 1.00 88.00 116 ALA A N 1
ATOM 920 C CA . ALA A 1 116 ? -23.754 -8.437 20.219 1.00 88.0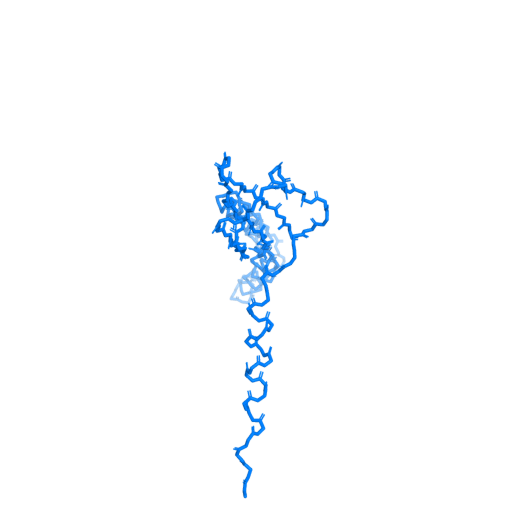0 116 ALA A CA 1
ATOM 921 C C . ALA A 1 116 ? -23.660 -7.031 19.602 1.00 88.00 116 ALA A C 1
ATOM 923 O O . ALA A 1 116 ? -24.416 -6.685 18.693 1.00 88.00 116 ALA A O 1
ATOM 924 N N . GLU A 1 117 ? -22.687 -6.246 20.054 1.00 87.31 117 GLU A N 1
ATOM 925 C CA . GLU A 1 117 ? -22.340 -4.925 19.532 1.00 87.31 117 GLU A CA 1
ATOM 926 C C . GLU A 1 117 ? -20.993 -4.973 18.791 1.00 87.31 117 GLU A C 1
ATOM 928 O O . GLU A 1 117 ? -20.050 -5.655 19.208 1.00 87.31 117 GLU A O 1
ATOM 933 N N . PHE A 1 118 ? -20.889 -4.206 17.705 1.00 85.06 118 PHE A N 1
ATOM 934 C CA . PHE A 1 118 ? -19.683 -4.058 16.890 1.00 85.06 118 PHE A CA 1
ATOM 935 C C . PHE A 1 118 ? -19.402 -2.577 16.618 1.00 85.06 118 PHE A C 1
ATOM 937 O O . PHE A 1 118 ? -20.315 -1.804 16.329 1.00 85.06 118 PHE A O 1
ATOM 944 N N . CYS A 1 119 ? -18.128 -2.195 16.692 1.00 79.62 119 CYS A N 1
ATOM 945 C CA . CYS A 1 119 ? -17.656 -0.825 16.527 1.00 79.62 119 CYS A CA 1
ATOM 946 C C . CYS A 1 119 ? -16.305 -0.799 15.798 1.00 79.62 119 CYS A C 1
ATOM 948 O O . CYS A 1 119 ? -15.385 -1.509 16.204 1.00 79.62 119 CYS A O 1
ATOM 950 N N . GLU A 1 120 ? -16.138 0.060 14.788 1.00 79.94 120 GLU A N 1
ATOM 951 C CA . GLU A 1 120 ? -14.851 0.279 14.106 1.00 79.94 120 GLU A CA 1
ATOM 952 C C . GLU A 1 120 ? -14.366 1.734 14.197 1.00 79.94 120 GLU A C 1
ATOM 954 O O . GLU A 1 120 ? -15.160 2.672 14.145 1.00 79.94 120 GLU A O 1
ATOM 959 N N . TRP A 1 121 ? -13.053 1.934 14.347 1.00 79.31 121 TRP A N 1
ATOM 960 C CA . TRP A 1 121 ? -12.418 3.256 14.321 1.00 79.31 121 TRP A CA 1
ATOM 961 C C . TRP A 1 121 ? -10.936 3.182 13.932 1.00 79.31 121 TRP A C 1
ATOM 963 O O . TRP A 1 121 ? -10.261 2.172 14.148 1.00 79.31 121 TRP A O 1
ATOM 973 N N . LYS A 1 122 ? -10.408 4.280 13.389 1.00 67.81 122 LYS A N 1
ATOM 974 C CA . LYS A 1 122 ? -9.040 4.393 12.859 1.00 67.81 122 LYS A CA 1
ATOM 975 C C . LYS A 1 122 ? -7.992 4.623 13.957 1.00 67.81 122 LYS A C 1
ATOM 977 O O . LYS A 1 122 ? -8.270 5.444 14.854 1.00 67.81 122 LYS A O 1
#

Organism: NCBI:txid2364649

Foldseek 3Di:
DDDDPVVVVVVVVVCVVPPQDDDPPVDDDPVNVFDWPDKHKDFAADDPVVVLVVVLVVQLVVLVVVLVVCLVVPPDDDDDVSVVVSVVSSCVSSVVSVVVSDDIKMKMWTAGPVGIDIDIGD